Protein AF-A0A8S1LRG0-F1 (afdb_monomer_lite)

Structure (mmCIF, N/CA/C/O backbone):
data_AF-A0A8S1LRG0-F1
#
_entry.id   AF-A0A8S1LRG0-F1
#
loop_
_atom_site.group_PDB
_atom_site.id
_atom_site.type_symbol
_atom_site.label_atom_id
_atom_site.label_alt_id
_atom_site.label_comp_id
_atom_site.label_asym_id
_atom_site.label_entity_id
_atom_site.label_seq_id
_atom_site.pdbx_PDB_ins_code
_atom_site.Cartn_x
_atom_site.Cartn_y
_atom_site.Cartn_z
_atom_site.occupancy
_atom_site.B_iso_or_equiv
_atom_site.auth_seq_id
_atom_site.auth_comp_id
_atom_site.auth_asym_id
_atom_site.auth_atom_id
_atom_site.pdbx_PDB_model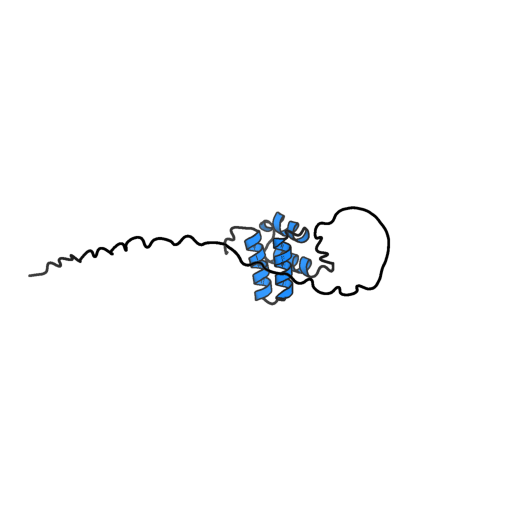_num
ATOM 1 N N . MET A 1 1 ? -6.794 -17.060 10.582 1.00 47.88 1 MET A N 1
ATOM 2 C CA . MET A 1 1 ? -6.153 -15.907 9.910 1.00 47.88 1 MET A CA 1
ATOM 3 C C . MET A 1 1 ? -6.345 -16.084 8.412 1.00 47.88 1 MET A C 1
ATOM 5 O O . MET A 1 1 ? -6.189 -17.209 7.960 1.00 47.88 1 MET A O 1
ATOM 9 N N . GLN A 1 2 ? -6.744 -15.046 7.667 1.00 58.34 2 GLN A N 1
ATOM 10 C CA . GLN A 1 2 ? -6.772 -15.118 6.197 1.00 58.34 2 GLN A CA 1
ATOM 11 C C . GLN A 1 2 ? -5.357 -15.452 5.710 1.00 58.34 2 GLN A C 1
ATOM 13 O O . GLN A 1 2 ? -4.414 -14.732 6.036 1.00 58.34 2 GLN A O 1
ATOM 18 N N . GLN A 1 3 ? -5.203 -16.574 5.007 1.00 61.91 3 GLN A N 1
ATOM 19 C CA . GLN A 1 3 ? -3.970 -16.869 4.288 1.00 61.91 3 GLN A CA 1
ATOM 20 C C . GLN A 1 3 ? -3.925 -15.922 3.093 1.00 61.91 3 GLN A C 1
ATOM 22 O O . GLN A 1 3 ? -4.806 -15.952 2.239 1.00 61.91 3 GLN A O 1
ATOM 27 N N . PHE A 1 4 ? -2.951 -15.020 3.094 1.00 70.88 4 PHE A N 1
ATOM 28 C CA . PHE A 1 4 ? -2.645 -14.199 1.934 1.00 70.88 4 PHE A CA 1
ATOM 29 C C . PHE A 1 4 ? -1.516 -14.886 1.181 1.00 70.88 4 PHE A C 1
ATOM 31 O O . PHE A 1 4 ? -0.463 -15.139 1.765 1.00 70.88 4 PHE A O 1
ATOM 38 N N . ASP A 1 5 ? -1.732 -15.156 -0.103 1.00 71.62 5 ASP A N 1
ATOM 39 C CA . ASP A 1 5 ? -0.748 -15.854 -0.937 1.00 71.62 5 ASP A CA 1
ATOM 40 C C . ASP A 1 5 ? 0.485 -14.988 -1.244 1.00 71.62 5 ASP A C 1
ATOM 42 O O . ASP A 1 5 ? 1.529 -15.501 -1.637 1.00 71.62 5 ASP A O 1
ATOM 46 N N . THR A 1 6 ? 0.388 -13.665 -1.053 1.00 86.25 6 THR A N 1
ATOM 47 C CA . THR A 1 6 ? 1.466 -12.714 -1.346 1.00 86.25 6 THR A CA 1
ATOM 48 C C . THR A 1 6 ? 1.630 -11.655 -0.256 1.00 86.25 6 THR A C 1
ATOM 50 O O . THR A 1 6 ? 0.670 -11.229 0.394 1.00 86.25 6 THR A O 1
ATOM 53 N N . GLU A 1 7 ? 2.866 -11.180 -0.093 1.00 86.81 7 GLU A N 1
ATOM 54 C CA . GLU A 1 7 ? 3.223 -10.064 0.798 1.00 86.81 7 GLU A CA 1
ATOM 55 C C . GLU A 1 7 ? 2.483 -8.782 0.398 1.00 86.81 7 GLU A C 1
ATOM 57 O O . GLU A 1 7 ? 1.910 -8.094 1.245 1.00 86.81 7 GLU A O 1
ATOM 62 N N . PHE A 1 8 ? 2.372 -8.543 -0.911 1.00 89.31 8 PHE A N 1
ATOM 63 C CA . PHE A 1 8 ? 1.543 -7.485 -1.478 1.00 89.31 8 PHE A CA 1
ATOM 64 C C . PHE A 1 8 ? 0.079 -7.609 -1.052 1.00 89.31 8 PHE A C 1
ATOM 66 O O . PHE A 1 8 ? -0.504 -6.635 -0.581 1.00 89.31 8 PHE A O 1
ATOM 73 N N . GLY A 1 9 ? -0.523 -8.797 -1.166 1.00 89.25 9 GLY A N 1
ATOM 74 C CA . GLY A 1 9 ? -1.910 -9.035 -0.762 1.00 89.25 9 GLY A CA 1
ATOM 75 C C . GLY A 1 9 ? -2.148 -8.733 0.718 1.00 89.25 9 GLY A C 1
ATOM 76 O O . GLY A 1 9 ? -3.135 -8.082 1.068 1.00 89.25 9 GLY A O 1
ATOM 77 N N . ARG A 1 10 ? -1.202 -9.123 1.580 1.00 89.38 10 ARG A N 1
ATOM 78 C CA . ARG A 1 10 ? -1.245 -8.816 3.015 1.00 89.38 10 ARG A CA 1
ATOM 79 C C . ARG A 1 10 ? -1.161 -7.308 3.273 1.00 89.38 10 ARG A C 1
ATOM 81 O O . ARG A 1 10 ? -1.958 -6.788 4.051 1.00 89.38 10 ARG A O 1
ATOM 88 N N . LEU A 1 11 ? -0.270 -6.590 2.589 1.00 91.50 11 LEU A N 1
ATOM 89 C CA . LEU A 1 11 ? -0.160 -5.131 2.710 1.00 91.50 11 LEU A CA 1
ATOM 90 C C . LEU A 1 11 ? -1.407 -4.406 2.189 1.00 91.50 11 LEU A C 1
ATOM 92 O O . LEU A 1 11 ? -1.931 -3.531 2.876 1.00 91.50 11 LEU A O 1
ATOM 96 N N . PHE A 1 12 ? -1.955 -4.808 1.038 1.00 92.69 12 PHE A N 1
ATOM 97 C CA . PHE A 1 12 ? -3.220 -4.263 0.535 1.00 92.69 12 PHE A CA 1
ATOM 98 C C . PHE A 1 12 ? -4.366 -4.464 1.526 1.00 92.69 12 PHE A C 1
ATOM 100 O O . PHE A 1 12 ? -5.190 -3.563 1.711 1.00 92.69 12 PHE A O 1
ATOM 107 N N . TYR A 1 13 ? -4.411 -5.619 2.188 1.00 91.94 13 TYR A N 1
ATOM 108 C CA . TYR A 1 13 ? -5.394 -5.884 3.227 1.00 91.94 13 TYR A CA 1
ATOM 109 C C . TYR A 1 13 ? -5.191 -5.003 4.467 1.00 91.94 13 TYR A C 1
ATOM 111 O O . TYR A 1 13 ? -6.167 -4.464 4.995 1.00 91.94 13 TYR A O 1
ATOM 119 N N . CYS A 1 14 ? -3.950 -4.789 4.909 1.00 91.88 14 CYS A N 1
ATOM 120 C CA . CYS A 1 14 ? -3.640 -3.854 5.995 1.00 91.88 14 CYS A CA 1
ATOM 121 C C . CYS A 1 14 ? -4.092 -2.427 5.648 1.00 91.88 14 CYS A C 1
ATOM 123 O O . CYS A 1 14 ? -4.826 -1.809 6.417 1.00 91.88 14 CYS A O 1
ATOM 125 N N . ILE A 1 15 ? -3.766 -1.937 4.448 1.00 93.94 15 ILE A N 1
ATOM 126 C CA . ILE A 1 15 ? -4.203 -0.622 3.948 1.00 93.94 15 ILE A CA 1
ATOM 127 C C . ILE A 1 15 ? -5.738 -0.525 3.929 1.00 93.94 15 ILE A C 1
ATOM 129 O O . ILE A 1 15 ? -6.324 0.468 4.368 1.00 93.94 15 ILE A O 1
ATOM 133 N N . TYR A 1 16 ? -6.417 -1.571 3.449 1.00 93.69 16 TYR A N 1
ATOM 134 C CA . TYR A 1 16 ? -7.877 -1.642 3.460 1.00 93.69 16 TYR A CA 1
ATOM 135 C C . TYR A 1 16 ? -8.449 -1.599 4.883 1.00 93.69 16 TYR A C 1
ATOM 137 O O . TYR A 1 16 ? -9.428 -0.893 5.133 1.00 93.69 16 TYR A O 1
ATOM 145 N N . THR A 1 17 ? -7.829 -2.314 5.820 1.00 92.62 17 THR A N 1
ATOM 146 C CA . THR A 1 17 ? -8.254 -2.383 7.221 1.00 92.62 17 THR A CA 1
ATOM 147 C C . THR A 1 17 ? -8.088 -1.038 7.923 1.00 92.62 17 THR A C 1
ATOM 149 O O . THR A 1 17 ? -9.016 -0.600 8.602 1.00 92.62 17 THR A O 1
ATOM 152 N N . LEU A 1 18 ? -6.969 -0.342 7.700 1.00 92.88 18 LEU A N 1
ATOM 153 C CA . LEU A 1 18 ? -6.739 1.018 8.198 1.00 92.88 18 LEU A CA 1
ATOM 154 C C . LEU A 1 18 ? -7.839 1.979 7.733 1.00 92.88 18 LEU A C 1
ATOM 156 O O . LEU A 1 18 ? -8.402 2.719 8.539 1.00 92.88 18 LEU A O 1
ATOM 160 N N . HIS A 1 19 ? -8.205 1.918 6.451 1.00 94.50 19 HIS A N 1
ATOM 161 C CA . HIS A 1 19 ? -9.285 2.739 5.906 1.00 94.50 19 HIS A CA 1
ATOM 162 C C . HIS A 1 19 ? -10.655 2.360 6.482 1.00 94.50 19 HIS A C 1
ATOM 164 O O . HIS A 1 19 ? -11.436 3.230 6.857 1.00 94.50 19 HIS A O 1
ATOM 170 N N . LYS A 1 20 ? -10.962 1.059 6.589 1.00 94.06 20 LYS A N 1
ATOM 171 C CA . LYS A 1 20 ? -12.229 0.583 7.167 1.00 94.06 20 LYS A CA 1
ATOM 172 C C . LYS A 1 20 ? -12.391 1.033 8.625 1.00 94.06 20 LYS A C 1
ATOM 174 O O . LYS A 1 20 ? -13.507 1.299 9.055 1.00 94.06 20 LYS A O 1
ATOM 179 N N . ARG A 1 21 ? -11.283 1.137 9.366 1.00 93.44 21 ARG A N 1
ATOM 180 C CA . ARG A 1 21 ? -11.227 1.656 10.742 1.00 93.44 21 ARG A CA 1
ATOM 181 C C . ARG A 1 21 ? -11.164 3.188 10.823 1.00 93.44 21 ARG A C 1
ATOM 183 O O . ARG A 1 21 ? -11.015 3.709 11.919 1.00 93.44 21 ARG A O 1
ATOM 190 N N . GLN A 1 22 ? -11.263 3.896 9.695 1.00 92.06 22 GLN A N 1
ATOM 191 C CA . GLN A 1 22 ? -11.170 5.359 9.599 1.00 92.06 22 GLN A CA 1
ATOM 192 C C . GLN A 1 22 ? -9.858 5.957 10.142 1.00 92.06 22 GLN A C 1
ATOM 194 O O . GLN A 1 22 ? -9.804 7.137 10.468 1.00 92.06 22 GLN A O 1
ATOM 199 N N . LEU A 1 23 ? -8.778 5.168 10.196 1.00 90.94 23 LEU A N 1
ATOM 200 C CA . LEU A 1 23 ? -7.453 5.652 10.610 1.00 90.94 23 LEU A CA 1
ATOM 201 C C . LEU A 1 23 ? -6.753 6.441 9.498 1.00 90.94 23 LEU A C 1
ATOM 203 O O . LEU A 1 23 ? -5.868 7.248 9.759 1.00 90.94 23 LEU A O 1
ATOM 207 N N . ILE A 1 24 ? -7.153 6.206 8.247 1.00 92.50 24 ILE A N 1
ATOM 208 C CA . ILE A 1 24 ? -6.658 6.921 7.070 1.00 92.50 24 ILE A CA 1
ATOM 209 C C . ILE A 1 24 ? -7.829 7.339 6.181 1.00 92.50 24 ILE A C 1
ATOM 211 O O . ILE A 1 24 ? -8.821 6.617 6.059 1.00 92.50 24 ILE A O 1
ATOM 215 N N . SER A 1 25 ? -7.699 8.492 5.522 1.00 92.75 25 SER A N 1
ATOM 216 C CA . SER A 1 25 ? -8.668 8.954 4.526 1.00 92.75 25 SER A CA 1
ATOM 217 C C . SER A 1 25 ? -8.598 8.122 3.239 1.00 92.75 25 SER A C 1
ATOM 219 O O . SER A 1 25 ? -7.608 7.437 2.963 1.00 92.75 25 SER A O 1
ATOM 221 N N . GLN A 1 26 ? -9.642 8.207 2.411 1.00 93.19 26 GLN A N 1
ATOM 222 C CA . GLN A 1 26 ? -9.670 7.557 1.097 1.00 93.19 26 GLN A CA 1
ATOM 223 C C . GLN A 1 26 ? -8.516 8.030 0.193 1.00 93.19 26 GLN A C 1
ATOM 225 O O . GLN A 1 26 ? -7.958 7.229 -0.554 1.00 93.19 26 GLN A O 1
ATOM 230 N N . GLU A 1 27 ? -8.118 9.301 0.294 1.00 90.62 27 GLU A N 1
ATOM 231 C CA . GLU A 1 27 ? -6.966 9.847 -0.430 1.00 90.62 27 GLU A CA 1
ATOM 232 C C . GLU A 1 27 ? -5.651 9.197 0.026 1.00 90.62 27 GLU A C 1
ATOM 234 O O . GLU A 1 27 ? -4.892 8.685 -0.796 1.00 90.62 27 GLU A O 1
ATOM 239 N N . ARG A 1 28 ? -5.409 9.140 1.343 1.00 91.25 28 ARG A N 1
ATOM 240 C CA . ARG A 1 28 ? -4.211 8.513 1.930 1.00 91.25 28 ARG A CA 1
ATOM 241 C C . ARG A 1 28 ? -4.117 7.027 1.583 1.00 91.25 28 ARG A C 1
ATOM 243 O O . ARG A 1 28 ? -3.043 6.532 1.253 1.00 91.25 28 ARG A O 1
ATOM 250 N N . LYS A 1 29 ? -5.254 6.327 1.589 1.00 93.75 29 LYS A N 1
ATOM 251 C CA . LYS A 1 2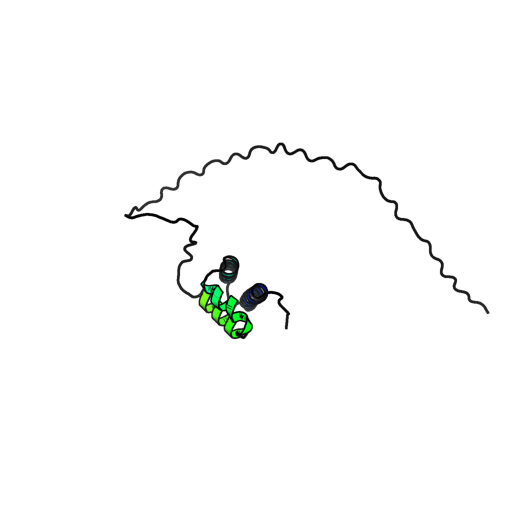9 ? -5.359 4.943 1.114 1.00 93.75 29 LYS A CA 1
ATOM 252 C C . LYS A 1 29 ? -4.932 4.818 -0.351 1.00 93.75 29 LYS A C 1
ATOM 254 O O . LYS A 1 29 ? -4.204 3.886 -0.670 1.00 93.75 29 LYS A O 1
ATOM 259 N N . GLY A 1 30 ? -5.393 5.717 -1.225 1.00 91.50 30 GLY A N 1
ATOM 260 C CA . GLY A 1 30 ? -4.988 5.755 -2.634 1.00 91.50 30 GLY A CA 1
ATOM 261 C C . GLY A 1 30 ? -3.473 5.874 -2.775 1.00 91.50 30 GLY A C 1
ATOM 262 O O . GLY A 1 30 ? -2.849 4.992 -3.353 1.00 91.50 30 GLY A O 1
ATOM 263 N N . ARG A 1 31 ? -2.877 6.866 -2.105 1.00 90.94 31 ARG A N 1
ATOM 264 C CA . ARG A 1 31 ? -1.422 7.091 -2.120 1.00 90.94 31 ARG A CA 1
ATOM 265 C C . ARG A 1 31 ? -0.621 5.875 -1.652 1.00 90.94 31 ARG A C 1
ATOM 267 O O . ARG A 1 31 ? 0.344 5.500 -2.302 1.00 90.94 31 ARG A O 1
ATOM 274 N N . LEU A 1 32 ? -1.029 5.224 -0.558 1.00 91.75 32 LEU A N 1
ATOM 275 C CA . LEU A 1 32 ? -0.363 4.003 -0.085 1.00 91.75 32 LEU A CA 1
ATOM 276 C C . LEU A 1 32 ? -0.413 2.868 -1.108 1.00 91.75 32 LEU A C 1
ATOM 278 O O . LEU A 1 32 ? 0.561 2.135 -1.259 1.00 91.75 32 LEU A O 1
ATOM 282 N N . LYS A 1 33 ? -1.550 2.703 -1.791 1.00 92.56 33 LYS A N 1
ATOM 283 C CA . LYS A 1 33 ? -1.677 1.700 -2.849 1.00 92.56 33 LYS A CA 1
ATOM 284 C C . LYS A 1 33 ? -0.761 2.024 -4.021 1.00 92.56 33 LYS A C 1
ATOM 286 O O . LYS A 1 33 ? -0.128 1.108 -4.530 1.00 92.56 33 LYS A O 1
ATOM 291 N N . ASP A 1 34 ? -0.691 3.289 -4.417 1.00 90.31 34 ASP A N 1
ATOM 292 C CA . ASP A 1 34 ? 0.153 3.722 -5.528 1.00 90.31 34 ASP A CA 1
ATOM 293 C C . ASP A 1 34 ? 1.629 3.476 -5.206 1.00 90.31 34 ASP A C 1
ATOM 295 O O . ASP A 1 34 ? 2.295 2.808 -5.987 1.00 90.31 34 ASP A O 1
ATOM 299 N N . LEU A 1 35 ? 2.096 3.869 -4.012 1.00 90.12 35 LEU A N 1
ATOM 300 C CA . LEU A 1 35 ? 3.461 3.595 -3.535 1.00 90.12 35 LEU A CA 1
ATOM 301 C C . LEU A 1 35 ? 3.797 2.098 -3.534 1.00 90.12 35 LEU A C 1
ATOM 303 O O . LEU A 1 35 ? 4.912 1.700 -3.865 1.00 90.12 35 LEU A O 1
ATOM 307 N N . LEU A 1 36 ? 2.829 1.257 -3.161 1.00 91.19 36 LEU A N 1
ATOM 308 C CA . LEU A 1 36 ? 3.002 -0.191 -3.157 1.00 91.19 36 LEU A CA 1
ATOM 309 C C . LEU A 1 36 ? 3.093 -0.763 -4.583 1.00 91.19 36 LEU A C 1
ATOM 311 O O . LEU A 1 36 ? 3.861 -1.690 -4.812 1.00 91.19 36 LEU A O 1
ATOM 315 N N . ILE A 1 37 ? 2.331 -0.217 -5.538 1.00 89.62 37 ILE A N 1
ATOM 316 C CA . ILE A 1 37 ? 2.343 -0.644 -6.948 1.00 89.62 37 ILE A CA 1
ATOM 317 C C . ILE A 1 37 ? 3.615 -0.171 -7.652 1.00 89.62 37 ILE A C 1
ATOM 319 O O . ILE A 1 37 ? 4.225 -0.938 -8.393 1.00 89.62 37 ILE A O 1
ATOM 323 N N . THR A 1 38 ? 4.036 1.072 -7.412 1.00 88.38 38 THR A N 1
ATOM 324 C CA . THR A 1 38 ? 5.282 1.618 -7.967 1.00 88.38 38 THR A CA 1
ATOM 325 C C . THR A 1 38 ? 6.521 1.026 -7.308 1.00 88.38 38 THR A C 1
ATOM 327 O O . THR A 1 38 ? 7.624 1.321 -7.750 1.00 88.38 38 THR A O 1
ATOM 330 N N . THR A 1 39 ? 6.348 0.180 -6.284 1.00 83.31 39 THR A N 1
ATOM 331 C CA . THR A 1 39 ? 7.436 -0.412 -5.496 1.00 83.31 39 THR A CA 1
ATOM 332 C C . THR A 1 39 ? 8.386 0.673 -4.989 1.00 83.31 39 THR A C 1
ATOM 334 O O . THR A 1 39 ? 9.599 0.573 -5.129 1.00 83.31 39 THR A O 1
ATOM 337 N N . ASP A 1 40 ? 7.808 1.751 -4.453 1.00 86.44 40 ASP A N 1
ATOM 338 C CA . ASP A 1 40 ? 8.575 2.877 -3.926 1.00 86.44 40 ASP A CA 1
ATOM 339 C C . ASP A 1 40 ? 9.524 2.399 -2.819 1.00 86.44 40 ASP A C 1
ATOM 341 O O . ASP A 1 40 ? 9.154 1.555 -1.995 1.00 86.44 40 ASP A O 1
ATOM 345 N N . ASP A 1 41 ? 10.729 2.967 -2.769 1.00 85.44 41 ASP A N 1
ATOM 346 C CA . ASP A 1 41 ? 11.775 2.569 -1.824 1.00 85.44 41 ASP A CA 1
ATOM 347 C C . ASP A 1 41 ? 11.314 2.625 -0.359 1.00 85.44 41 ASP A C 1
ATOM 349 O O . ASP A 1 41 ? 11.785 1.857 0.480 1.00 85.44 41 ASP A O 1
ATOM 353 N N . ARG A 1 42 ? 10.335 3.481 -0.037 1.00 85.56 42 ARG A N 1
ATOM 354 C CA . ARG A 1 42 ? 9.741 3.579 1.307 1.00 85.56 42 ARG A CA 1
ATOM 355 C C . ARG A 1 42 ? 8.965 2.322 1.708 1.00 85.56 42 ARG A C 1
ATOM 357 O O . ARG A 1 42 ? 8.828 2.040 2.898 1.00 85.56 42 ARG A O 1
ATOM 364 N N . MET A 1 43 ? 8.444 1.575 0.736 1.00 86.56 43 MET A N 1
ATOM 365 C CA . MET A 1 43 ? 7.713 0.322 0.949 1.00 86.56 43 MET A CA 1
ATOM 366 C C . MET A 1 43 ? 8.641 -0.889 1.021 1.00 86.56 43 MET A C 1
ATOM 368 O O . MET A 1 43 ? 8.255 -1.912 1.592 1.00 86.56 43 MET A O 1
ATOM 372 N N . THR A 1 44 ? 9.866 -0.779 0.503 1.00 85.94 44 THR A N 1
ATOM 373 C CA . THR A 1 44 ? 10.852 -1.866 0.479 1.00 85.94 44 THR A CA 1
ATOM 374 C C . THR A 1 44 ? 11.082 -2.497 1.856 1.00 85.94 44 THR A C 1
ATOM 376 O O . THR A 1 44 ? 10.973 -3.719 1.941 1.00 85.94 44 THR A O 1
ATOM 379 N N . PRO A 1 45 ? 11.275 -1.744 2.963 1.00 84.94 45 PRO A N 1
ATOM 380 C CA . PRO A 1 45 ? 11.466 -2.339 4.289 1.00 84.94 45 PRO A CA 1
ATOM 381 C C . PRO A 1 45 ? 10.279 -3.187 4.759 1.00 84.94 45 PRO A C 1
ATOM 383 O O . PRO A 1 45 ? 10.467 -4.207 5.429 1.00 84.94 45 PRO A O 1
ATOM 386 N N . LEU A 1 46 ? 9.056 -2.774 4.400 1.00 86.75 46 LEU A N 1
ATOM 387 C CA . LEU A 1 46 ? 7.836 -3.514 4.713 1.00 86.75 46 LEU A CA 1
ATOM 388 C C . LEU A 1 46 ? 7.733 -4.785 3.885 1.00 86.75 46 LEU A C 1
ATOM 390 O O . LEU A 1 46 ? 7.363 -5.816 4.433 1.00 86.75 46 LEU A O 1
ATOM 394 N N . LEU A 1 47 ? 8.068 -4.722 2.597 1.00 86.38 47 LEU A N 1
ATOM 395 C CA . LEU A 1 47 ? 8.038 -5.875 1.702 1.00 86.38 47 LEU A CA 1
ATOM 396 C C . LEU A 1 47 ? 9.091 -6.916 2.101 1.00 86.38 47 LEU A C 1
ATOM 398 O O . LEU A 1 47 ? 8.762 -8.088 2.248 1.00 86.38 47 LEU A O 1
ATOM 402 N N . THR A 1 48 ? 10.327 -6.497 2.382 1.00 85.56 48 THR A N 1
ATOM 403 C CA . THR A 1 48 ? 11.430 -7.417 2.702 1.00 85.56 48 THR A CA 1
ATOM 404 C C . THR A 1 48 ? 11.281 -8.096 4.061 1.00 85.56 48 THR A C 1
ATOM 406 O O . THR A 1 48 ? 11.671 -9.252 4.214 1.00 85.56 48 THR A O 1
ATOM 409 N N . ASN A 1 49 ? 10.722 -7.403 5.059 1.00 85.75 49 ASN A N 1
ATOM 410 C CA . ASN A 1 49 ? 10.662 -7.896 6.441 1.00 85.75 49 ASN A CA 1
ATOM 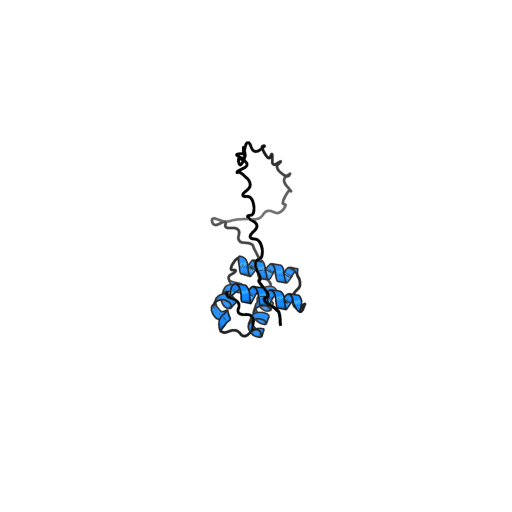411 C C . ASN A 1 49 ? 9.235 -8.187 6.930 1.00 85.75 49 ASN A C 1
ATOM 413 O O . ASN A 1 49 ? 9.019 -8.401 8.123 1.00 85.75 49 ASN A O 1
ATOM 417 N N . LEU A 1 50 ? 8.245 -8.265 6.031 1.00 84.56 50 LEU A N 1
ATOM 418 C CA . LEU A 1 50 ? 6.828 -8.414 6.396 1.00 84.56 50 LEU A CA 1
ATOM 419 C C . LEU A 1 50 ? 6.542 -9.616 7.309 1.00 84.56 50 LEU A C 1
ATOM 421 O O . LEU A 1 50 ? 5.605 -9.602 8.111 1.00 84.56 50 LEU A O 1
ATOM 425 N N . LYS A 1 51 ? 7.323 -10.689 7.167 1.00 83.44 51 LYS A N 1
ATOM 426 C CA . LYS A 1 51 ? 7.183 -11.920 7.960 1.00 83.44 51 LYS A CA 1
ATOM 427 C C . LYS A 1 51 ? 7.622 -11.744 9.414 1.00 83.44 51 LYS A C 1
ATOM 429 O O . LYS A 1 51 ? 7.153 -12.489 10.266 1.00 83.44 51 LYS A O 1
ATOM 434 N N . GLN A 1 52 ? 8.496 -10.778 9.687 1.00 85.06 52 GLN A N 1
ATOM 435 C CA . GLN A 1 52 ? 8.998 -10.480 11.029 1.00 85.06 52 GLN A CA 1
ATOM 436 C C . GLN A 1 52 ? 8.077 -9.514 11.780 1.00 85.06 52 GLN A C 1
ATOM 438 O O . GLN A 1 52 ? 8.047 -9.525 13.008 1.00 85.06 52 GLN A O 1
ATOM 443 N N . TYR A 1 53 ? 7.301 -8.709 11.049 1.00 86.38 53 TYR A N 1
ATOM 444 C CA . TYR A 1 53 ? 6.395 -7.739 11.645 1.00 86.38 53 TYR A CA 1
ATOM 445 C C . TYR A 1 53 ? 5.041 -8.336 12.038 1.00 86.38 53 TYR A C 1
ATOM 447 O O . TYR A 1 53 ? 4.382 -9.070 11.283 1.00 86.38 53 TYR A O 1
ATOM 455 N N . ASN A 1 54 ? 4.583 -7.937 13.223 1.00 88.38 54 ASN A N 1
ATOM 456 C CA . ASN A 1 54 ? 3.202 -8.121 13.641 1.00 88.38 54 ASN A CA 1
ATOM 457 C C . ASN A 1 54 ? 2.273 -7.106 12.932 1.00 88.38 54 ASN A C 1
ATOM 459 O O . ASN A 1 54 ? 2.721 -6.149 12.302 1.00 88.38 54 ASN A O 1
ATOM 463 N N . GLU A 1 55 ? 0.956 -7.318 13.006 1.00 85.12 55 GLU A N 1
ATOM 464 C CA . GLU A 1 55 ? -0.023 -6.459 12.315 1.00 85.12 55 GLU A CA 1
ATOM 465 C C . GLU A 1 55 ? 0.051 -4.989 12.767 1.00 85.12 55 GLU A C 1
ATOM 467 O O . GLU A 1 55 ? -0.081 -4.082 11.948 1.00 85.12 55 GLU A O 1
ATOM 472 N N . GLN A 1 56 ? 0.302 -4.744 14.055 1.00 87.56 56 GLN A N 1
ATOM 473 C CA . GLN A 1 56 ? 0.390 -3.391 14.609 1.00 87.56 56 GLN A CA 1
ATOM 474 C C . GLN A 1 56 ? 1.613 -2.631 14.088 1.00 87.56 56 GLN A C 1
ATOM 476 O O . GLN A 1 56 ? 1.475 -1.484 13.679 1.00 87.56 56 GLN A O 1
ATOM 481 N N . GLN A 1 57 ? 2.772 -3.283 14.025 1.00 90.12 57 GLN A N 1
ATOM 482 C CA . GLN A 1 57 ? 4.005 -2.721 13.476 1.00 90.12 57 GLN A CA 1
ATOM 483 C C . GLN A 1 57 ? 3.840 -2.367 11.999 1.00 90.12 57 GLN A C 1
ATOM 485 O O . GLN A 1 57 ? 4.252 -1.293 11.572 1.00 90.12 57 GLN A O 1
ATOM 490 N N . VAL A 1 58 ? 3.182 -3.233 11.219 1.00 90.50 58 VAL A N 1
ATOM 491 C CA . VAL A 1 58 ? 2.879 -2.938 9.810 1.00 90.50 58 VAL A CA 1
ATOM 492 C C . VAL A 1 58 ? 1.986 -1.703 9.696 1.00 90.50 58 VAL A C 1
ATOM 494 O O . VAL A 1 58 ? 2.241 -0.834 8.866 1.00 90.50 58 VAL A O 1
ATOM 497 N N . HIS A 1 59 ? 0.951 -1.600 10.530 1.00 91.44 59 HIS A N 1
ATOM 498 C CA . HIS A 1 59 ? 0.067 -0.436 10.545 1.00 91.44 59 HIS A CA 1
ATOM 499 C C . HIS A 1 59 ? 0.806 0.855 10.890 1.00 91.44 59 HIS A C 1
ATOM 501 O O . HIS A 1 59 ? 0.639 1.849 10.189 1.00 91.44 59 HIS A O 1
ATOM 507 N N . GLU A 1 60 ? 1.625 0.835 11.936 1.00 90.19 60 GLU A N 1
ATOM 508 C CA . GLU A 1 60 ? 2.416 1.986 12.358 1.00 90.19 60 GLU A CA 1
ATOM 509 C C . GLU A 1 60 ? 3.361 2.442 11.244 1.00 90.19 60 GLU A C 1
ATOM 511 O O . GLU A 1 60 ? 3.372 3.615 10.876 1.00 90.19 60 GLU A O 1
ATOM 516 N N . HIS A 1 61 ? 4.064 1.503 10.613 1.00 90.00 61 HIS A N 1
ATOM 517 C CA . HIS A 1 61 ? 4.983 1.816 9.527 1.00 90.00 61 HIS A CA 1
ATOM 518 C C . HIS A 1 61 ? 4.266 2.408 8.304 1.00 90.00 61 HIS A C 1
ATOM 520 O O . HIS A 1 61 ? 4.742 3.374 7.712 1.00 90.00 61 HIS A O 1
ATOM 526 N N . LEU A 1 62 ? 3.084 1.889 7.951 1.00 91.00 62 LEU A N 1
ATOM 527 C CA . LEU A 1 62 ? 2.254 2.460 6.884 1.00 91.00 62 LEU A CA 1
ATOM 528 C C . LEU A 1 62 ? 1.813 3.897 7.197 1.00 91.00 62 LEU A C 1
ATOM 530 O O . LEU A 1 62 ? 1.767 4.728 6.291 1.00 91.00 62 LEU A O 1
ATOM 534 N N . LEU A 1 63 ? 1.500 4.203 8.458 1.00 90.75 63 LEU A N 1
ATOM 535 C CA . LEU A 1 63 ? 1.148 5.561 8.880 1.00 90.75 63 LEU A CA 1
ATOM 536 C C . LEU A 1 63 ? 2.358 6.498 8.806 1.00 90.75 63 LEU A C 1
ATOM 538 O O . LEU A 1 63 ? 2.243 7.579 8.231 1.00 90.75 63 LEU A O 1
ATOM 542 N N . MET A 1 64 ? 3.532 6.053 9.268 1.00 90.19 64 MET A N 1
ATOM 543 C CA . MET A 1 64 ? 4.770 6.831 9.149 1.00 90.19 64 MET A CA 1
ATOM 544 C C . MET A 1 64 ? 5.102 7.176 7.692 1.00 90.19 64 MET A C 1
ATOM 546 O O . MET A 1 64 ? 5.506 8.301 7.403 1.00 90.19 64 MET A O 1
ATOM 550 N N . ILE A 1 65 ? 4.904 6.235 6.762 1.00 88.50 65 ILE A N 1
ATOM 551 C CA . ILE A 1 65 ? 5.155 6.467 5.332 1.00 88.50 65 ILE A CA 1
ATOM 552 C C . ILE A 1 65 ? 4.215 7.544 4.767 1.00 88.50 65 ILE A C 1
ATOM 554 O O . ILE A 1 65 ? 4.653 8.356 3.954 1.00 88.50 65 ILE A O 1
ATOM 558 N N . ILE A 1 66 ? 2.944 7.579 5.191 1.00 85.56 66 ILE A N 1
ATOM 559 C CA . ILE A 1 66 ? 1.981 8.599 4.737 1.00 85.56 66 ILE A CA 1
ATOM 560 C C . ILE A 1 66 ? 2.292 9.979 5.312 1.00 85.56 66 ILE A C 1
ATOM 562 O O . ILE A 1 66 ? 2.154 10.977 4.604 1.00 85.56 66 ILE A O 1
ATOM 566 N N . ASP A 1 67 ? 2.610 10.040 6.604 1.00 81.81 67 ASP A N 1
ATOM 567 C CA . ASP A 1 67 ? 2.769 11.302 7.329 1.00 81.81 67 ASP A CA 1
ATOM 568 C C . ASP A 1 67 ? 4.166 11.915 7.144 1.00 81.81 67 ASP A C 1
ATOM 570 O O . ASP A 1 67 ? 4.383 13.066 7.519 1.00 81.81 67 ASP A O 1
ATOM 574 N N . SER A 1 68 ? 5.096 11.183 6.519 1.00 80.06 68 SER A N 1
ATOM 575 C CA . SER A 1 68 ? 6.396 11.702 6.100 1.00 80.06 68 SER A CA 1
ATOM 576 C C . SER A 1 68 ? 6.210 12.906 5.160 1.00 80.06 68 SER A C 1
ATOM 578 O O . SER A 1 68 ? 5.691 12.755 4.045 1.00 80.06 68 SER A O 1
ATOM 580 N N . PRO A 1 69 ? 6.622 14.120 5.575 1.00 65.31 69 PRO A N 1
ATOM 581 C CA . PRO A 1 69 ? 6.601 15.266 4.693 1.00 65.31 69 PRO A CA 1
ATOM 582 C C . PRO A 1 69 ? 7.736 15.059 3.694 1.00 65.31 69 PRO A C 1
ATOM 584 O O . PRO A 1 69 ? 8.885 15.172 4.089 1.00 65.31 69 PRO A O 1
ATOM 587 N N . HIS A 1 70 ? 7.425 14.694 2.445 1.00 55.91 70 HIS A N 1
ATOM 588 C CA . HIS A 1 70 ? 8.087 15.201 1.234 1.00 55.91 70 HIS A CA 1
ATOM 589 C C . HIS A 1 70 ? 7.591 14.545 -0.063 1.00 55.91 70 HIS A C 1
ATOM 591 O O . HIS A 1 70 ? 7.496 13.320 -0.200 1.00 55.91 70 HIS A O 1
ATOM 597 N N . GLU A 1 71 ? 7.299 15.465 -0.991 1.00 45.81 71 GLU A N 1
ATOM 598 C CA . GLU A 1 71 ? 7.417 15.419 -2.448 1.00 45.81 71 GLU A CA 1
ATOM 599 C C . GLU A 1 71 ? 7.500 14.031 -3.080 1.00 45.81 71 GLU A C 1
ATOM 601 O O . GLU A 1 71 ? 8.568 13.474 -3.321 1.00 45.81 71 GLU A O 1
ATOM 606 N N . THR A 1 72 ? 6.349 13.528 -3.511 1.00 49.44 72 THR A N 1
ATOM 607 C CA . THR A 1 72 ? 6.303 12.746 -4.744 1.00 49.44 72 THR A CA 1
ATOM 608 C C . THR A 1 72 ? 6.559 13.699 -5.913 1.00 49.44 72 THR A C 1
ATOM 610 O O . THR A 1 72 ? 5.639 14.071 -6.642 1.00 49.44 72 THR A O 1
ATOM 613 N N . ILE A 1 73 ? 7.818 14.109 -6.098 1.00 47.12 73 ILE A N 1
ATOM 614 C CA . ILE A 1 73 ? 8.318 14.304 -7.456 1.00 47.12 73 ILE A CA 1
ATOM 615 C C . ILE A 1 73 ? 8.251 12.904 -8.049 1.00 47.12 73 ILE A C 1
ATOM 617 O O . ILE A 1 73 ? 9.095 12.052 -7.785 1.00 47.12 73 ILE A O 1
ATOM 621 N N . ILE A 1 74 ? 7.169 12.650 -8.780 1.00 47.19 74 ILE A N 1
ATOM 622 C CA . ILE A 1 74 ? 7.091 11.562 -9.739 1.00 47.19 74 ILE A CA 1
ATOM 623 C C . ILE A 1 74 ? 8.270 11.816 -10.680 1.00 47.19 74 ILE A C 1
ATOM 625 O O . ILE A 1 74 ? 8.177 12.642 -11.587 1.00 47.19 74 ILE A O 1
ATOM 629 N N . LYS A 1 75 ? 9.416 11.184 -10.407 1.00 42.78 75 LYS A N 1
ATOM 630 C CA . LYS A 1 75 ? 10.524 11.068 -11.349 1.00 42.78 75 LYS A CA 1
ATOM 631 C C . LYS A 1 75 ? 10.014 10.191 -12.489 1.00 42.78 75 LYS A C 1
ATOM 633 O O . LYS A 1 75 ? 10.242 8.990 -12.523 1.00 42.78 75 LYS A O 1
ATOM 638 N N . GLN A 1 76 ? 9.247 10.804 -13.389 1.00 43.06 76 GLN A N 1
ATOM 639 C CA . GLN A 1 76 ? 9.220 10.381 -14.777 1.00 43.06 76 GLN A CA 1
ATOM 640 C C . GLN A 1 76 ? 10.668 10.461 -15.257 1.00 43.06 76 GLN A C 1
ATOM 642 O O . GLN A 1 76 ? 11.314 11.496 -15.098 1.00 43.06 76 GLN A O 1
ATOM 647 N N . GLU A 1 77 ? 11.179 9.342 -15.753 1.00 38.88 77 GLU A N 1
ATOM 648 C CA . GLU A 1 77 ? 12.509 9.212 -16.332 1.00 38.88 77 GLU A CA 1
ATOM 649 C C . GLU A 1 77 ? 12.845 10.414 -17.223 1.00 38.88 77 GLU A C 1
ATOM 651 O O . GLU A 1 77 ? 12.199 10.662 -18.240 1.00 38.88 77 GLU A O 1
ATOM 656 N N . SER A 1 78 ? 13.848 11.185 -16.822 1.00 46.03 78 SER A N 1
ATOM 657 C CA . SER A 1 78 ? 14.557 12.150 -17.658 1.00 46.03 78 SER A CA 1
ATOM 658 C C . SER A 1 78 ? 15.901 12.408 -16.985 1.00 46.03 78 SER A C 1
ATOM 660 O O . SER A 1 78 ? 16.028 13.273 -16.124 1.00 46.03 78 SER A O 1
ATOM 662 N N . GLU A 1 79 ? 16.893 11.605 -17.342 1.00 42.09 79 GLU A N 1
ATOM 663 C CA . GLU A 1 79 ? 18.311 11.927 -17.178 1.00 42.09 79 GLU A CA 1
ATOM 664 C C . GLU A 1 79 ? 18.944 11.971 -18.581 1.00 42.09 79 GLU A C 1
ATOM 666 O O . GLU A 1 79 ? 18.430 11.295 -19.480 1.00 42.09 79 GLU A O 1
ATOM 671 N N . PRO A 1 80 ? 20.092 12.644 -18.784 1.00 54.72 80 PRO A N 1
ATOM 672 C CA . PRO A 1 80 ? 20.720 13.664 -17.941 1.00 54.72 80 PRO A CA 1
ATOM 673 C C . PRO A 1 80 ? 21.070 14.938 -18.739 1.00 54.72 80 PRO A C 1
ATOM 675 O O . PRO A 1 80 ? 20.941 14.979 -19.960 1.00 54.72 80 PRO A O 1
ATOM 678 N N . SER A 1 81 ? 21.599 15.936 -18.025 1.00 42.88 81 SER A N 1
ATOM 679 C CA . SER A 1 81 ? 22.600 16.916 -18.489 1.00 42.88 81 SER A CA 1
ATOM 680 C C . SER A 1 81 ? 22.194 18.388 -18.336 1.00 42.88 81 SER A C 1
ATOM 682 O O . SER A 1 81 ? 21.363 18.930 -19.056 1.00 42.88 81 SER A O 1
ATOM 684 N N . GLU A 1 82 ? 22.872 18.973 -17.347 1.00 47.62 82 GLU A N 1
ATOM 685 C CA . GLU A 1 82 ? 23.480 20.304 -17.330 1.00 47.62 82 GLU A CA 1
ATOM 686 C C . GLU A 1 82 ? 22.582 21.548 -17.252 1.00 47.62 82 GLU A C 1
ATOM 688 O O . GLU A 1 82 ? 22.009 22.046 -18.209 1.00 47.62 82 GLU A O 1
ATOM 693 N N . GLU A 1 83 ? 22.602 22.079 -16.027 1.00 46.00 83 GLU A N 1
ATOM 694 C CA . GLU A 1 83 ? 23.033 23.441 -15.721 1.00 46.00 83 GLU A CA 1
ATOM 695 C C . GLU A 1 83 ? 22.181 24.623 -16.216 1.00 46.00 83 GLU A C 1
ATOM 697 O O . GLU A 1 83 ? 22.030 24.918 -17.394 1.00 46.00 83 GLU A O 1
ATOM 702 N N . ASN A 1 84 ? 21.814 25.419 -15.211 1.00 48.66 84 ASN A N 1
ATOM 703 C CA . ASN A 1 84 ? 21.511 26.845 -15.249 1.00 48.66 84 ASN A CA 1
ATOM 704 C C . ASN A 1 84 ? 20.084 27.315 -15.578 1.00 48.66 84 ASN A C 1
ATOM 706 O O . ASN A 1 84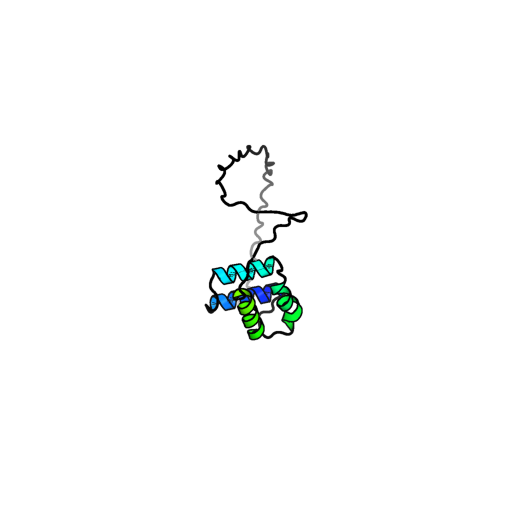 ? 19.650 27.439 -16.714 1.00 48.66 84 ASN A O 1
ATOM 710 N N . GLN A 1 85 ? 19.506 27.837 -14.491 1.00 46.19 85 GLN A N 1
ATOM 711 C CA . GLN A 1 85 ? 18.847 29.139 -14.394 1.00 46.19 85 GLN A CA 1
ATOM 712 C C . GLN A 1 85 ? 17.377 29.229 -14.823 1.00 46.19 85 GLN A C 1
ATOM 714 O O . GLN A 1 85 ? 17.015 29.096 -15.980 1.00 46.19 85 GLN A O 1
ATOM 719 N N . SER A 1 86 ? 16.569 29.557 -13.800 1.00 61.66 86 SER A N 1
ATOM 720 C CA . SER A 1 86 ? 15.554 30.620 -13.763 1.00 61.66 86 SER A CA 1
ATOM 721 C C . SER A 1 86 ? 14.691 30.781 -15.010 1.00 61.66 86 SER A C 1
ATOM 723 O O . SER A 1 86 ? 15.222 31.147 -16.039 1.00 61.66 86 SER A O 1
ATOM 725 N N . ILE A 1 87 ? 13.361 30.688 -14.884 1.00 42.81 87 ILE A N 1
ATOM 726 C CA . ILE A 1 87 ? 12.433 31.691 -15.447 1.00 42.81 87 ILE A CA 1
ATOM 727 C C . ILE A 1 87 ? 11.002 31.435 -14.936 1.00 42.81 87 ILE A C 1
ATOM 729 O O . ILE A 1 87 ? 10.436 30.348 -15.025 1.00 42.81 87 ILE A O 1
ATOM 733 N N . LYS A 1 88 ? 10.423 32.511 -14.395 1.00 53.12 88 LYS A N 1
ATOM 734 C CA . LYS A 1 88 ? 9.009 32.705 -14.055 1.00 53.12 88 LYS A CA 1
ATOM 735 C C . LYS A 1 88 ? 8.114 32.646 -15.307 1.00 53.12 88 LYS A C 1
ATOM 737 O O . LYS A 1 88 ? 8.519 33.105 -16.365 1.00 53.12 88 LYS A O 1
ATOM 742 N N . SER A 1 89 ? 6.835 32.298 -15.109 1.00 53.34 89 SER A N 1
ATOM 743 C CA . SER A 1 89 ? 5.689 32.500 -16.027 1.00 53.34 89 SER A CA 1
ATOM 744 C C . SER A 1 89 ? 5.452 31.417 -17.090 1.00 53.34 89 SER A C 1
ATOM 746 O O . SER A 1 89 ? 5.967 31.471 -18.206 1.00 53.34 89 SER A O 1
ATOM 748 N N . LEU A 1 90 ? 4.570 30.463 -16.768 1.00 45.84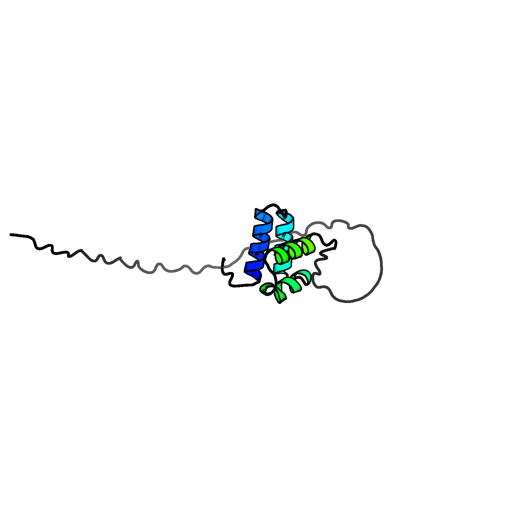 90 LEU A N 1
ATOM 749 C CA . LEU A 1 90 ? 4.058 29.480 -17.721 1.00 45.84 90 LEU A CA 1
ATOM 750 C C . LEU A 1 90 ? 2.807 30.038 -18.425 1.00 45.84 90 LEU A C 1
ATOM 752 O O . LEU A 1 90 ? 1.704 30.048 -17.879 1.00 45.84 90 LEU A O 1
ATOM 756 N N . ARG A 1 91 ? 2.982 30.516 -19.662 1.00 56.00 91 ARG A N 1
ATOM 757 C CA . ARG A 1 91 ? 1.880 30.783 -20.598 1.00 56.00 91 ARG A CA 1
ATOM 758 C C . ARG A 1 91 ? 1.233 29.452 -20.985 1.00 56.00 91 ARG A C 1
ATOM 760 O O . ARG A 1 91 ? 1.886 28.591 -21.570 1.00 56.00 91 ARG A O 1
ATOM 767 N N . ILE A 1 92 ? -0.054 29.301 -20.686 1.00 52.81 92 ILE A N 1
ATOM 768 C CA . ILE A 1 92 ? -0.848 28.118 -21.036 1.00 52.81 92 ILE A CA 1
ATOM 769 C C . ILE A 1 92 ? -0.981 28.064 -22.564 1.00 52.81 92 ILE A C 1
ATOM 771 O O . ILE A 1 92 ? -1.697 28.860 -23.174 1.00 52.81 92 ILE A O 1
ATOM 775 N N . SER A 1 93 ? -0.238 27.152 -23.195 1.00 61.12 93 SER A N 1
ATOM 776 C CA . SER A 1 93 ? -0.341 26.899 -24.633 1.00 61.12 93 SER A CA 1
ATOM 777 C C . SER A 1 93 ? -1.666 26.196 -24.959 1.00 61.12 93 SER A C 1
ATOM 779 O O . SER A 1 93 ? -2.144 25.355 -24.198 1.00 61.12 93 SER A O 1
ATOM 781 N N . LYS A 1 94 ? -2.300 26.590 -26.070 1.00 64.56 94 LYS A N 1
ATOM 782 C CA . LYS A 1 94 ? -3.626 26.101 -26.480 1.00 64.56 94 LYS A CA 1
ATOM 783 C C . LYS A 1 94 ? -3.611 24.582 -26.733 1.00 64.56 94 LYS A C 1
ATOM 785 O O . LYS A 1 94 ? -2.640 24.082 -27.304 1.00 64.56 94 LYS A O 1
ATOM 790 N N . PRO A 1 95 ? -4.690 23.856 -26.387 1.00 61.34 95 PRO A N 1
ATOM 791 C CA . PRO A 1 95 ? -4.746 22.408 -26.556 1.00 61.34 95 PRO A CA 1
ATOM 792 C C . PRO A 1 95 ? -4.681 22.018 -28.041 1.00 61.34 95 PRO A C 1
ATOM 794 O O . PRO A 1 95 ? -5.419 22.553 -28.872 1.00 61.34 95 PRO A O 1
ATOM 797 N N . LYS A 1 96 ? -3.791 21.076 -28.379 1.00 66.06 96 LYS A N 1
ATOM 798 C CA . LYS A 1 96 ? -3.681 20.511 -29.731 1.00 66.06 96 LYS A CA 1
ATOM 799 C C . LYS A 1 96 ? -4.882 19.607 -30.019 1.00 66.06 96 LYS A C 1
ATOM 801 O O . LYS A 1 96 ? -5.234 18.746 -29.218 1.00 66.06 96 LYS A O 1
ATOM 806 N N . LYS A 1 97 ? -5.502 19.806 -31.184 1.00 66.56 97 LYS A N 1
ATOM 807 C CA . LYS A 1 97 ? -6.652 19.032 -31.662 1.00 66.56 97 LYS A CA 1
ATOM 808 C C . LYS A 1 97 ? -6.194 17.633 -32.084 1.00 66.56 97 LYS A C 1
ATOM 810 O O . LYS A 1 97 ? -5.450 17.500 -33.050 1.00 66.56 97 LYS A O 1
ATOM 815 N N . ILE A 1 98 ? -6.652 16.608 -31.371 1.00 68.25 98 ILE A N 1
ATOM 816 C CA . ILE A 1 98 ? -6.445 15.203 -31.737 1.00 68.25 98 ILE A CA 1
ATOM 817 C C . ILE A 1 98 ? -7.522 14.824 -32.757 1.00 68.25 98 ILE A C 1
ATOM 819 O O . ILE A 1 98 ? -8.711 15.043 -32.519 1.00 68.25 98 ILE A O 1
ATOM 823 N N . VAL A 1 99 ? -7.111 14.284 -33.903 1.00 69.56 99 VAL A N 1
ATOM 824 C CA . VAL A 1 99 ? -8.015 13.743 -34.925 1.00 69.56 99 VAL A CA 1
ATOM 825 C C . VAL A 1 99 ? -7.891 12.227 -34.882 1.00 69.56 99 VAL A C 1
ATOM 827 O O . VAL A 1 99 ? -6.814 11.690 -35.117 1.00 69.56 99 VAL A O 1
ATOM 830 N N . ILE A 1 100 ? -8.985 11.550 -34.536 1.00 69.50 100 ILE A N 1
ATOM 831 C CA . ILE A 1 100 ? -9.057 10.087 -34.509 1.00 69.50 100 ILE A CA 1
ATOM 832 C C . ILE A 1 100 ? -9.556 9.630 -35.877 1.00 69.50 100 ILE A C 1
ATOM 834 O O . ILE A 1 100 ? -10.697 9.906 -36.256 1.00 69.50 100 ILE A O 1
ATOM 838 N N . GLU A 1 101 ? -8.687 8.962 -36.626 1.00 76.50 101 GLU A N 1
ATOM 839 C CA . GLU A 1 101 ? -9.019 8.387 -37.925 1.00 76.50 101 GLU A CA 1
ATOM 840 C C . GLU A 1 101 ? -9.864 7.112 -37.754 1.00 76.50 101 GLU A C 1
ATOM 842 O O . GLU A 1 101 ? -9.722 6.372 -36.777 1.00 76.50 101 GLU A O 1
ATOM 847 N N . LYS A 1 102 ? -10.809 6.873 -38.672 1.00 78.81 102 LYS A N 1
ATOM 848 C CA . LYS A 1 102 ? -11.758 5.758 -38.553 1.00 78.81 102 LYS A CA 1
ATOM 849 C C . LYS A 1 102 ? -11.068 4.431 -38.878 1.00 78.81 102 LYS A C 1
ATOM 851 O O . LYS A 1 102 ? -10.488 4.272 -39.945 1.00 78.81 102 LYS A O 1
ATOM 856 N N . SER A 1 103 ? -11.198 3.472 -37.963 1.00 71.25 103 SER A N 1
ATOM 857 C CA . SER A 1 103 ? -10.695 2.104 -38.116 1.00 71.25 103 SER A CA 1
ATOM 858 C C . SER A 1 103 ? -11.293 1.402 -39.342 1.00 71.25 103 SER A C 1
ATOM 860 O O . SER A 1 103 ? -12.508 1.411 -39.539 1.00 71.25 103 SER A O 1
ATOM 862 N N . THR A 1 104 ? -10.441 0.748 -40.136 1.00 73.56 104 THR A N 1
ATOM 863 C CA . THR A 1 104 ? -10.815 -0.110 -41.277 1.00 73.56 104 THR A CA 1
ATOM 864 C C . THR A 1 104 ? -10.929 -1.588 -40.893 1.00 73.56 104 THR A C 1
ATOM 866 O O . THR A 1 104 ? -11.005 -2.458 -41.763 1.00 73.56 104 THR A O 1
ATOM 869 N N . PHE A 1 105 ? -10.940 -1.895 -39.592 1.00 73.69 105 PHE A N 1
ATOM 870 C CA . PHE A 1 105 ? -10.930 -3.267 -39.104 1.00 73.69 105 PHE A CA 1
ATOM 871 C C . PHE A 1 105 ? -12.205 -4.017 -39.519 1.00 73.69 105 PHE A C 1
ATOM 873 O O . PHE A 1 105 ? -13.306 -3.711 -39.058 1.00 73.69 105 PHE A O 1
ATOM 880 N N . LYS A 1 106 ? -12.056 -5.020 -40.390 1.00 75.56 106 LYS A N 1
ATOM 881 C CA . LYS A 1 106 ? -13.139 -5.930 -40.773 1.00 75.56 106 LYS A CA 1
ATOM 882 C C . LYS A 1 106 ? -13.134 -7.136 -39.840 1.00 75.56 106 LYS A C 1
ATOM 884 O O . LYS A 1 106 ? -12.239 -7.973 -39.901 1.00 75.56 106 LYS A O 1
ATOM 889 N N . LEU A 1 107 ? -14.144 -7.213 -38.977 1.00 67.62 107 LEU A N 1
ATOM 890 C CA . LEU A 1 107 ? -14.419 -8.400 -38.174 1.00 67.62 107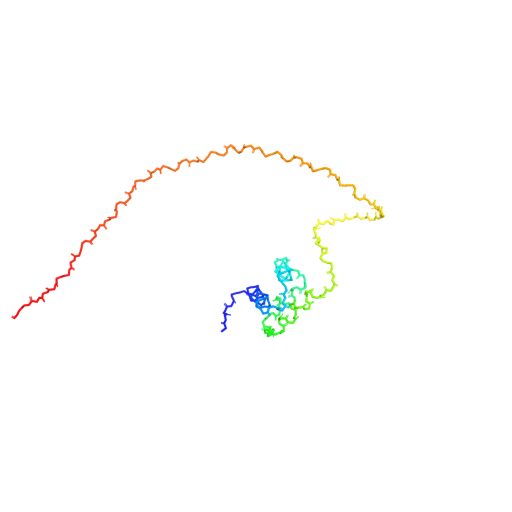 LEU A CA 1
ATOM 891 C C . LEU A 1 107 ? -14.863 -9.531 -39.108 1.00 67.62 107 LEU A C 1
ATOM 893 O O . LEU A 1 107 ? -15.841 -9.381 -39.837 1.00 67.62 107 LEU A O 1
ATOM 897 N N . ALA A 1 108 ? -14.136 -10.647 -39.097 1.00 72.06 108 ALA A N 1
ATOM 898 C CA . ALA A 1 108 ? -14.569 -11.859 -39.777 1.00 72.06 108 ALA A CA 1
ATOM 899 C C . ALA A 1 108 ? -15.860 -12.368 -39.118 1.00 72.06 108 ALA A C 1
ATOM 901 O O . ALA A 1 108 ? -15.898 -12.594 -37.904 1.00 72.06 108 ALA A O 1
ATOM 902 N N . GLU A 1 109 ? -16.918 -12.531 -39.911 1.00 65.25 109 GLU A N 1
ATOM 903 C CA . GLU A 1 109 ? -18.168 -13.106 -39.430 1.00 65.25 109 GLU A CA 1
ATOM 904 C C . GLU A 1 109 ? -17.939 -14.570 -39.046 1.00 65.25 109 GLU A C 1
ATOM 906 O O . GLU A 1 109 ? -17.469 -15.387 -39.841 1.00 65.25 109 GLU A O 1
ATOM 911 N N . LYS A 1 110 ? -18.256 -14.907 -37.794 1.00 63.94 110 LYS A N 1
ATOM 912 C CA . LYS A 1 110 ? -18.312 -16.299 -37.353 1.00 63.94 110 LYS A CA 1
ATOM 913 C C . LYS A 1 110 ? -19.499 -16.958 -38.050 1.00 63.94 110 LYS A C 1
ATOM 915 O O . LYS A 1 110 ? -20.636 -16.548 -37.833 1.00 63.94 110 LYS A O 1
ATOM 920 N N . SER A 1 111 ? -19.243 -17.993 -38.847 1.00 64.94 111 SER A N 1
ATOM 921 C CA . SER A 1 111 ? -20.301 -18.833 -39.413 1.00 64.94 111 SER A CA 1
ATOM 922 C C . SER A 1 111 ? -21.162 -19.432 -38.289 1.00 64.94 111 SER A C 1
ATOM 924 O O . SER A 1 111 ? -20.589 -19.936 -37.314 1.00 64.94 111 SER A O 1
ATOM 926 N N . PRO A 1 112 ? -22.500 -19.458 -38.407 1.00 61.31 112 PRO A N 1
ATOM 927 C CA . PRO A 1 112 ? -23.338 -20.173 -37.459 1.00 61.31 112 PRO A CA 1
ATOM 928 C C . PRO A 1 112 ? -23.123 -21.680 -37.644 1.00 61.31 112 PRO A C 1
ATOM 930 O O . PRO A 1 112 ? -23.625 -22.291 -38.584 1.00 61.31 112 PRO A O 1
ATOM 933 N N . GLY A 1 113 ? -22.326 -22.273 -36.754 1.00 56.88 113 GLY A N 1
ATOM 934 C CA . GLY A 1 113 ? -22.221 -23.723 -36.621 1.00 56.88 113 GLY A CA 1
ATOM 935 C C . GLY A 1 113 ? -23.526 -24.308 -36.060 1.00 56.88 113 GLY A C 1
ATOM 936 O O . GLY A 1 113 ? -24.206 -23.639 -35.276 1.00 56.88 113 GLY A O 1
ATOM 937 N N . PRO A 1 114 ? -23.907 -25.533 -36.459 1.00 61.25 114 PRO A N 1
ATOM 938 C CA . PRO A 1 114 ? -25.223 -26.088 -36.171 1.00 61.25 114 PRO A CA 1
ATOM 939 C C . PRO A 1 114 ? -25.427 -26.353 -34.675 1.00 61.25 114 PRO A C 1
ATOM 941 O O . PRO A 1 114 ? -24.548 -26.863 -33.978 1.00 61.25 114 PRO A O 1
ATOM 944 N N . MET A 1 115 ? -26.626 -26.010 -34.200 1.00 54.72 115 MET A N 1
ATOM 945 C CA . MET A 1 115 ? -27.090 -26.247 -32.837 1.00 54.72 115 MET A CA 1
ATOM 946 C C . MET A 1 115 ? -27.012 -27.736 -32.484 1.00 54.72 115 MET A C 1
ATOM 948 O O . MET A 1 115 ? -27.723 -28.559 -33.057 1.00 54.72 115 MET A O 1
ATOM 952 N N . SER A 1 116 ? -26.182 -28.076 -31.497 1.00 52.53 116 SER A N 1
ATOM 953 C CA . SER A 1 116 ? -26.179 -29.407 -30.891 1.00 52.53 116 SER A CA 1
ATOM 954 C C . SER A 1 116 ? -27.445 -29.577 -30.050 1.00 52.53 116 SER A C 1
ATOM 956 O O . SER A 1 116 ? -27.642 -28.910 -29.030 1.00 52.53 116 SER A O 1
ATOM 958 N N . THR A 1 117 ? -28.345 -30.443 -30.510 1.00 56.19 117 THR A N 1
ATOM 959 C CA . THR A 1 117 ? -29.584 -30.794 -29.819 1.00 56.19 117 THR A CA 1
ATOM 960 C C . THR A 1 117 ? -29.285 -31.602 -28.559 1.00 56.19 117 THR A C 1
ATOM 962 O O . THR A 1 117 ? -28.727 -32.698 -28.608 1.00 56.19 117 THR A O 1
ATOM 965 N N . ARG A 1 118 ? -29.712 -31.055 -27.420 1.00 49.53 118 ARG A N 1
ATOM 966 C CA . ARG A 1 118 ? -29.702 -31.657 -26.083 1.00 49.53 118 ARG A CA 1
ATOM 967 C C . ARG A 1 118 ? -30.482 -32.983 -26.072 1.00 49.53 118 ARG A C 1
ATOM 969 O O . ARG A 1 118 ? -31.711 -32.986 -26.081 1.00 49.53 118 ARG A O 1
ATOM 976 N N . SER A 1 119 ? -29.762 -34.104 -26.039 1.00 52.75 119 SER A N 1
ATOM 977 C CA . SER A 1 119 ? -30.336 -35.447 -25.888 1.00 52.75 119 SER A CA 1
ATOM 978 C C . SER A 1 119 ? -30.990 -35.599 -24.511 1.00 52.75 119 SER A C 1
ATOM 980 O O . SER A 1 119 ? -30.370 -35.361 -23.475 1.00 52.75 119 SER A O 1
ATOM 982 N N . SER A 1 120 ? -32.273 -35.959 -24.513 1.00 52.44 120 SER A N 1
ATOM 983 C CA . SER A 1 120 ? -33.081 -36.209 -23.321 1.00 52.44 120 SER A CA 1
ATOM 984 C C . SER A 1 120 ? -33.008 -37.690 -22.948 1.00 52.44 120 SER A C 1
ATOM 986 O O . SER A 1 120 ? -33.627 -38.518 -23.613 1.00 52.44 120 SER A O 1
ATOM 988 N N . GLN A 1 121 ? -32.299 -38.041 -21.872 1.00 53.69 121 GLN A N 1
ATOM 989 C CA . GLN A 1 121 ? -32.391 -39.381 -21.287 1.00 53.69 121 GLN A CA 1
ATOM 990 C C . GLN A 1 121 ? -33.563 -39.457 -20.300 1.00 53.69 121 GLN A C 1
ATOM 992 O O . GLN A 1 121 ? -33.611 -38.776 -19.276 1.00 53.69 121 GLN A O 1
ATOM 997 N N . LYS A 1 122 ? -34.544 -40.283 -20.678 1.00 51.19 122 LYS A N 1
ATOM 998 C CA . LYS A 1 122 ? -35.755 -40.626 -19.929 1.00 51.19 122 LYS A CA 1
ATOM 999 C C . LYS A 1 122 ? -35.442 -41.481 -18.693 1.00 51.19 122 LYS A C 1
ATOM 1001 O O . LYS A 1 122 ? -34.607 -42.379 -18.733 1.00 51.19 122 LYS A O 1
ATOM 1006 N N . ARG A 1 123 ? -36.214 -41.209 -17.635 1.00 49.81 123 ARG A N 1
ATOM 1007 C CA . ARG A 1 123 ? -36.364 -41.964 -16.381 1.00 49.81 123 ARG A CA 1
ATOM 1008 C C . ARG A 1 123 ? -36.573 -43.466 -16.607 1.00 49.81 123 ARG A C 1
ATOM 1010 O O . ARG A 1 123 ? -37.460 -43.840 -17.369 1.00 49.81 123 ARG A O 1
ATOM 1017 N N . THR A 1 124 ? -35.903 -44.290 -15.806 1.00 50.44 124 THR A N 1
ATOM 1018 C CA . THR A 1 124 ? -36.425 -45.590 -15.361 1.00 50.44 124 THR A CA 1
ATOM 1019 C C . THR A 1 124 ? -36.152 -45.729 -13.859 1.00 50.44 124 THR A C 1
ATOM 1021 O O . THR A 1 124 ? -35.012 -45.767 -13.416 1.00 50.44 124 THR A O 1
ATOM 1024 N N . SER A 1 125 ? -37.210 -45.731 -13.051 1.00 51.38 125 SER A N 1
ATOM 1025 C CA . SER A 1 125 ? -37.166 -46.156 -11.650 1.00 51.38 125 SER A CA 1
ATOM 1026 C C . SER A 1 125 ? -38.335 -47.112 -11.456 1.00 51.38 125 SER A C 1
ATOM 1028 O O . SER A 1 125 ? -39.475 -46.689 -11.264 1.00 51.38 125 SER A O 1
ATOM 1030 N N . SER A 1 126 ? -38.063 -48.404 -11.606 1.00 47.09 126 SER A N 1
ATOM 1031 C CA . SER A 1 126 ? -38.996 -49.480 -11.294 1.00 47.09 126 SER A CA 1
ATOM 1032 C C . SER A 1 126 ? -39.101 -49.613 -9.775 1.00 47.09 126 SER A C 1
ATOM 1034 O O . SER A 1 126 ? -38.212 -50.171 -9.135 1.00 47.09 126 SER A O 1
ATOM 1036 N N . LEU A 1 127 ? -40.178 -49.082 -9.198 1.00 50.94 127 LEU A N 1
ATOM 1037 C CA . LEU A 1 127 ? -40.587 -49.397 -7.834 1.00 50.94 127 LEU A CA 1
ATOM 1038 C C . LEU A 1 127 ? -41.501 -50.626 -7.908 1.00 50.94 127 LEU A C 1
ATOM 1040 O O . LEU A 1 127 ? -42.664 -50.515 -8.286 1.00 50.94 127 LEU A O 1
ATOM 1044 N N . ILE A 1 128 ? -40.958 -51.800 -7.596 1.00 49.19 128 ILE A N 1
ATOM 1045 C CA . ILE A 1 128 ? -41.750 -53.014 -7.390 1.00 49.19 128 ILE A CA 1
ATOM 1046 C C . ILE A 1 128 ? -42.329 -52.929 -5.973 1.00 49.19 128 ILE A C 1
ATOM 1048 O O . ILE A 1 128 ? -41.593 -52.919 -4.988 1.00 49.19 128 ILE A O 1
ATOM 1052 N N . LYS A 1 129 ? -43.654 -52.834 -5.881 1.00 45.44 129 LYS A N 1
ATOM 1053 C CA . LYS A 1 129 ? -44.452 -53.140 -4.690 1.00 45.44 129 LYS A CA 1
ATOM 1054 C C . LYS A 1 129 ? -45.549 -54.115 -5.107 1.00 45.44 129 LYS A C 1
ATOM 1056 O O . LYS A 1 129 ? -45.975 -54.066 -6.260 1.00 45.44 129 LYS A O 1
ATOM 1061 N N . ASN A 1 130 ? -45.974 -54.913 -4.128 1.00 44.91 130 ASN A N 1
ATOM 1062 C CA . ASN A 1 130 ? -47.143 -55.801 -4.038 1.00 44.91 130 ASN A CA 1
ATOM 1063 C C . ASN A 1 130 ? -46.676 -57.244 -3.826 1.00 44.91 130 ASN A C 1
ATOM 1065 O O . ASN A 1 130 ? -45.780 -57.695 -4.533 1.00 44.91 130 ASN A O 1
ATOM 1069 N N . SER A 1 131 ? -47.244 -58.043 -2.933 1.00 43.47 131 SER A N 1
ATOM 1070 C CA . SER A 1 131 ? -48.170 -57.877 -1.805 1.00 43.47 131 SER A CA 1
ATOM 1071 C C . SER A 1 131 ? -48.186 -59.235 -1.113 1.00 43.47 131 SER A C 1
ATOM 1073 O O . SER A 1 131 ? -48.034 -60.240 -1.844 1.00 43.47 131 SER A O 1
#

Secondary structure (DSSP, 8-state):
----SSHHHHHHHHHHHHHHTTSS-HHHHHHHHHHHHTT-TTTHHHHHHTTT--HHHHHHHHHHHHHS--------S---------------PPPP----PPP---PPPPP-PPP----------------

Sequence (131 aa):
MQQFDTEFGRLFYCIYTLHKRQLISQERKGRLKDLLITTDDRMTPLLTNLKQYNEQQVHEHLLMIIDSPHETIIKQESEPSEENQSIKSLRISKPKKIVIEKSTFKLAEKSPGPMSTRSSQKRTSSLIKNS

Foldseek 3Di:
DPDDPALLSVLLVLLVVCVVVVVDDPVLSVVLNVCSVVVPPLCVVCRVCVVVDDSVRSNVSSVCVSPDDDDPPVCPDDDDDDDDDDDDDDDDDDDDDDDDDDDPDDDDDDDDDDDDDDDDDDDDDDDDDDD

Radius of gyration: 30.06 Å; chains: 1; bounding box: 72×91×56 Å

Organism: NCBI:txid65129

pLDDT: mean 72.15, std 18.16, range [38.88, 94.5]